Protein AF-A0A9P6JXC9-F1 (afdb_monomer)

pLDDT: mean 84.68, std 16.34, range [49.91, 98.19]

Radius of gyration: 16.95 Å; Cα contacts (8 Å, |Δi|>4): 64; chains: 1; bounding box: 42×20×47 Å

Secondary structure (DSSP, 8-state):
-HHHHHHHHHHHTT--SSSHHHHHHHHHHHHHHHHHHHHHHHHHHHHHIIIIITTT--SHHHHHHHHHHHHHHHHHHHHH--HHHHHHHHHHHHHHH-

Sequence (98 aa):
MVDVMKRIAMQGQKEASKDADAHVAIAKSCRAAIEKELTGICEDVLAVLTDHLLKHADGGESKVFYYKMKGDYFRYLAEFSEDDKRKEAANDSLEAYK

InterPro domains:
  IPR000308 14-3-3 protein [PR00305] (30-54)
  IPR000308 14-3-3 protein [PR00305] (61-83)
  IPR000308 14-3-3 protein [PR00305] (96-98)
  IPR000308 14-3-3 protein [PTHR18860] (7-98)
  IPR023410 14-3-3 domain [PF00244] (7-98)
  IPR023410 14-3-3 domain [SM00101] (1-98)
  IPR036815 14-3-3 domain superfamily [G3DSA:1.20.190.20] (2-98)
  IPR036815 14-3-3 domain superfamily [SSF48445] (2-98)

Mean predicted aligned error: 7.39 Å

Organism: NCBI:txid979761

Foldseek 3Di:
DVVVVVVLVVVLVPPPDDVHPVVNVVSVVVLVVVLVVLVVVLVVLLCCLVVPQCVPDPDPVSNQVSLQVNLVSLCVQLVSDDDPSNVVSNVSSVVSND

Structure (mmCIF, N/CA/C/O backbone):
data_AF-A0A9P6JXC9-F1
#
_entry.id   AF-A0A9P6JXC9-F1
#
loop_
_atom_site.group_PDB
_atom_site.id
_atom_site.type_symbol
_atom_site.label_atom_id
_atom_site.label_alt_id
_atom_site.label_comp_id
_atom_site.label_asym_id
_atom_site.label_entity_id
_atom_site.label_seq_id
_atom_site.pdbx_PDB_ins_code
_atom_site.Cartn_x
_atom_site.Cartn_y
_atom_site.Cartn_z
_atom_site.occupancy
_atom_site.B_iso_or_equiv
_atom_site.auth_seq_id
_atom_site.auth_comp_id
_atom_site.auth_asym_id
_atom_site.auth_atom_id
_atom_site.pdbx_PDB_model_num
ATOM 1 N N . MET A 1 1 ? 12.981 -6.058 4.069 1.00 54.38 1 MET A N 1
ATOM 2 C CA . MET A 1 1 ? 12.432 -5.638 2.759 1.00 54.38 1 MET A CA 1
ATOM 3 C C . MET A 1 1 ? 13.160 -4.422 2.194 1.00 54.38 1 MET A C 1
ATOM 5 O O . MET A 1 1 ? 13.669 -4.530 1.088 1.00 54.38 1 MET A O 1
ATOM 9 N N . VAL A 1 2 ? 13.334 -3.344 2.966 1.00 50.16 2 VAL A N 1
ATOM 10 C CA . VAL A 1 2 ? 14.071 -2.123 2.555 1.00 50.16 2 VAL A CA 1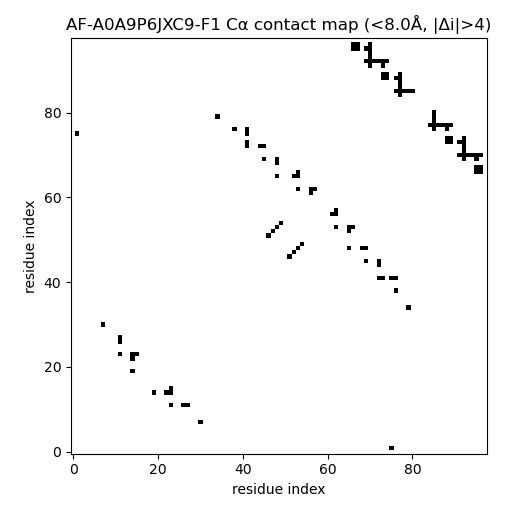
ATOM 11 C C . VAL A 1 2 ? 15.489 -2.405 2.008 1.00 50.16 2 VAL A C 1
ATOM 13 O O . VAL A 1 2 ? 15.899 -1.842 0.994 1.00 50.16 2 VAL A O 1
ATOM 16 N N . ASP A 1 3 ? 16.228 -3.341 2.615 1.00 54.84 3 ASP A N 1
ATOM 17 C CA . ASP A 1 3 ? 17.580 -3.713 2.156 1.00 54.84 3 ASP A CA 1
ATOM 18 C C . ASP A 1 3 ? 17.602 -4.535 0.861 1.00 54.84 3 ASP A C 1
ATOM 20 O O . ASP A 1 3 ? 18.589 -4.510 0.127 1.00 54.84 3 ASP A O 1
ATOM 24 N N . VAL A 1 4 ? 16.521 -5.259 0.561 1.00 57.94 4 VAL A N 1
ATOM 25 C CA . VAL A 1 4 ? 16.400 -6.046 -0.675 1.00 57.94 4 VAL A CA 1
ATOM 26 C C . VAL A 1 4 ? 16.156 -5.104 -1.855 1.00 57.94 4 VAL A C 1
ATOM 28 O O . VAL A 1 4 ? 16.834 -5.215 -2.873 1.00 57.94 4 VAL A O 1
ATOM 31 N N . MET A 1 5 ? 15.290 -4.100 -1.682 1.00 56.41 5 MET A N 1
ATOM 32 C CA . MET A 1 5 ? 15.004 -3.094 -2.713 1.00 56.41 5 MET A CA 1
ATOM 33 C C . MET A 1 5 ? 16.219 -2.218 -3.040 1.00 56.41 5 MET A C 1
ATOM 35 O O . MET A 1 5 ? 16.533 -2.020 -4.214 1.00 56.41 5 MET A O 1
ATOM 39 N N . LYS A 1 6 ? 16.971 -1.755 -2.028 1.00 59.66 6 LYS A N 1
ATOM 40 C CA . LYS A 1 6 ? 18.213 -0.988 -2.256 1.00 59.66 6 LYS A CA 1
ATOM 41 C C . LYS A 1 6 ? 19.258 -1.780 -3.043 1.00 59.66 6 LYS A C 1
ATOM 43 O O . LYS A 1 6 ? 19.949 -1.211 -3.883 1.00 59.66 6 LYS A O 1
ATOM 48 N N . ARG A 1 7 ? 19.365 -3.092 -2.805 1.00 58.94 7 ARG A N 1
ATOM 49 C CA . ARG A 1 7 ? 20.300 -3.962 -3.536 1.00 58.94 7 ARG A CA 1
ATOM 50 C C . ARG A 1 7 ? 19.900 -4.140 -5.001 1.00 58.94 7 ARG A C 1
ATOM 52 O O . ARG A 1 7 ? 20.771 -4.044 -5.861 1.00 58.94 7 ARG A O 1
ATOM 59 N N . ILE A 1 8 ? 18.607 -4.312 -5.285 1.00 58.00 8 ILE A N 1
ATOM 60 C CA . ILE A 1 8 ? 18.087 -4.425 -6.659 1.00 58.00 8 ILE A CA 1
ATOM 61 C C . ILE A 1 8 ? 18.328 -3.122 -7.441 1.00 58.00 8 ILE A C 1
ATOM 63 O O . ILE A 1 8 ? 18.828 -3.160 -8.566 1.00 58.00 8 ILE A O 1
ATOM 67 N N . ALA A 1 9 ? 18.067 -1.961 -6.829 1.00 56.56 9 ALA A N 1
ATOM 68 C CA . ALA A 1 9 ? 18.303 -0.657 -7.454 1.00 56.56 9 ALA A CA 1
ATOM 69 C C . ALA A 1 9 ? 19.790 -0.408 -7.792 1.00 56.56 9 ALA A C 1
ATOM 71 O O . ALA A 1 9 ? 20.102 0.159 -8.839 1.00 56.56 9 ALA A O 1
ATOM 72 N N . MET A 1 10 ? 20.716 -0.862 -6.936 1.00 53.72 10 MET A N 1
ATOM 73 C CA . MET A 1 10 ? 22.162 -0.701 -7.148 1.00 53.72 10 MET A CA 1
ATOM 74 C C . MET A 1 10 ? 22.732 -1.615 -8.244 1.00 53.72 10 MET A C 1
ATOM 76 O O . MET A 1 10 ? 23.711 -1.239 -8.890 1.00 53.72 10 MET A O 1
ATOM 80 N N . GLN A 1 11 ? 22.157 -2.801 -8.467 1.00 56.12 11 GLN A N 1
ATOM 81 C CA . GLN A 1 11 ? 22.635 -3.733 -9.500 1.00 56.12 11 GLN A CA 1
ATOM 82 C C . GLN A 1 11 ? 22.290 -3.253 -10.917 1.00 56.12 11 GLN A C 1
ATOM 84 O O . GLN A 1 11 ? 23.135 -3.333 -11.806 1.00 56.12 11 GLN A O 1
ATOM 89 N N . GLY A 1 12 ? 21.118 -2.636 -11.112 1.00 53.84 12 GLY A N 1
ATOM 90 C CA . GLY A 1 12 ? 20.692 -2.119 -12.421 1.00 53.84 12 GLY A CA 1
ATOM 91 C C . GLY A 1 12 ? 21.553 -0.978 -12.990 1.00 53.84 12 GLY A C 1
ATOM 92 O O . GLY A 1 12 ? 21.557 -0.768 -14.199 1.00 53.84 12 GLY A O 1
ATOM 93 N N . GLN A 1 13 ? 22.305 -0.250 -12.153 1.00 49.91 13 GLN A N 1
ATOM 94 C CA . GLN A 1 13 ? 23.196 0.835 -12.598 1.00 49.91 13 GLN A CA 1
ATOM 95 C C . GLN A 1 13 ? 24.611 0.366 -12.981 1.00 49.91 13 GLN A C 1
ATOM 97 O O . GLN A 1 13 ? 25.339 1.118 -13.626 1.00 49.91 13 GLN A O 1
ATOM 102 N N . LYS A 1 14 ? 25.033 -0.841 -12.577 1.00 51.41 14 LYS A N 1
ATOM 103 C CA . LYS A 1 14 ? 26.451 -1.245 -12.615 1.00 51.41 14 LYS A CA 1
ATOM 104 C C . LYS A 1 14 ? 26.867 -2.033 -13.868 1.00 51.41 14 LYS A C 1
ATOM 106 O O . LYS A 1 14 ? 28.061 -2.176 -14.102 1.00 51.41 14 LYS A O 1
ATOM 111 N N . GLU A 1 15 ? 25.921 -2.501 -14.684 1.00 52.38 15 GLU A N 1
ATOM 112 C CA . GLU A 1 15 ? 26.175 -3.434 -15.804 1.00 52.38 15 GLU A CA 1
ATOM 113 C C . GLU A 1 15 ? 26.108 -2.794 -17.206 1.00 52.38 15 GLU A C 1
ATOM 115 O O . GLU A 1 15 ? 26.014 -3.480 -18.223 1.00 52.38 15 GLU A O 1
ATOM 120 N N . ALA A 1 16 ? 26.203 -1.466 -17.303 1.00 50.50 16 ALA A N 1
ATOM 121 C CA . ALA A 1 16 ? 26.227 -0.765 -18.585 1.00 50.50 16 ALA A CA 1
ATOM 122 C C . ALA A 1 16 ? 27.607 -0.864 -19.279 1.00 50.50 16 ALA A C 1
ATOM 124 O O . ALA A 1 16 ? 28.352 0.114 -19.337 1.00 50.50 16 ALA A O 1
ATOM 125 N N . SER A 1 17 ? 27.970 -2.027 -19.840 1.00 52.47 17 SER A N 1
ATOM 126 C CA . SER A 1 17 ? 29.051 -2.097 -20.838 1.00 52.47 17 SER A CA 1
ATOM 127 C C . SER A 1 17 ? 28.867 -3.196 -21.898 1.00 52.47 17 SER A C 1
ATOM 129 O O . SER A 1 17 ? 28.946 -4.384 -21.608 1.00 52.47 17 SER A O 1
ATOM 131 N N . LYS A 1 18 ? 28.717 -2.737 -23.149 1.00 53.38 18 LYS A N 1
ATOM 132 C CA . LYS A 1 18 ? 28.939 -3.376 -24.469 1.00 53.38 18 LYS A CA 1
ATOM 133 C C . LYS A 1 18 ? 28.050 -4.538 -24.959 1.00 53.38 18 LYS A C 1
ATOM 135 O O . LYS A 1 18 ? 27.988 -4.689 -26.171 1.00 53.38 18 LYS A O 1
ATOM 140 N N . ASP A 1 19 ? 27.281 -5.217 -24.109 1.00 56.22 19 ASP A N 1
ATOM 141 C CA . ASP A 1 19 ? 26.085 -6.018 -24.500 1.00 56.22 19 ASP A CA 1
ATOM 142 C C . ASP A 1 19 ? 24.813 -5.463 -23.811 1.00 56.22 19 ASP A C 1
ATOM 144 O O . ASP A 1 19 ? 23.892 -6.152 -23.370 1.00 56.22 19 ASP A O 1
ATOM 148 N N . ALA A 1 20 ? 24.839 -4.144 -23.607 1.00 59.41 20 ALA A N 1
ATOM 149 C CA . ALA A 1 20 ? 24.079 -3.459 -22.572 1.00 59.41 20 ALA A CA 1
ATOM 150 C C . ALA A 1 20 ? 22.563 -3.496 -22.795 1.00 59.41 20 ALA A C 1
ATOM 152 O O . ALA A 1 20 ? 21.829 -3.559 -21.820 1.00 59.41 20 ALA A O 1
ATOM 153 N N . ASP A 1 21 ? 22.074 -3.499 -24.035 1.00 67.12 21 ASP A N 1
ATOM 154 C CA . ASP A 1 21 ? 20.635 -3.355 -24.291 1.00 67.12 21 ASP A CA 1
ATOM 155 C C . ASP A 1 21 ? 19.835 -4.617 -23.932 1.00 67.12 21 ASP A C 1
ATOM 157 O O . ASP A 1 21 ? 18.771 -4.514 -23.314 1.00 67.12 21 ASP A O 1
ATOM 161 N N . ALA A 1 22 ? 20.357 -5.810 -24.241 1.00 72.81 22 ALA A N 1
ATOM 162 C CA . ALA A 1 22 ? 19.717 -7.077 -23.880 1.00 72.81 22 ALA A CA 1
ATOM 163 C C . ALA A 1 22 ? 19.756 -7.309 -22.361 1.00 72.81 22 ALA A C 1
ATOM 165 O O . ALA A 1 22 ? 18.740 -7.651 -21.751 1.00 72.81 22 ALA A O 1
ATOM 166 N N . HIS A 1 23 ? 20.902 -7.043 -21.728 1.00 70.38 23 HIS A N 1
ATOM 167 C CA . HIS A 1 23 ? 21.045 -7.133 -20.275 1.00 70.38 23 HIS A CA 1
ATOM 168 C C . HIS A 1 23 ? 20.174 -6.107 -19.536 1.00 70.38 23 HIS A C 1
ATOM 170 O O . HIS A 1 23 ? 19.510 -6.455 -18.560 1.00 70.38 23 HIS A O 1
ATOM 176 N N . VAL A 1 24 ? 20.079 -4.871 -20.037 1.00 78.25 24 VAL A N 1
ATOM 177 C CA . VAL A 1 24 ? 19.184 -3.838 -19.490 1.00 78.25 24 VAL A CA 1
ATOM 178 C C . VAL A 1 24 ? 17.718 -4.245 -19.638 1.00 78.25 24 VAL A C 1
ATOM 180 O O . VAL A 1 24 ? 16.936 -4.024 -18.712 1.00 78.25 24 VAL A O 1
ATOM 183 N N . ALA A 1 25 ? 17.322 -4.857 -20.757 1.00 81.19 25 ALA A N 1
ATOM 184 C CA . ALA A 1 25 ? 15.956 -5.348 -20.943 1.00 81.19 25 ALA A CA 1
ATOM 185 C C . ALA A 1 25 ? 15.603 -6.461 -19.940 1.00 81.19 25 ALA A C 1
ATOM 187 O O . ALA A 1 25 ? 14.545 -6.407 -19.307 1.00 81.19 25 ALA A O 1
ATOM 188 N N . ILE A 1 26 ? 16.508 -7.423 -19.733 1.00 82.19 26 ILE A N 1
ATOM 189 C CA . ILE A 1 26 ? 16.335 -8.499 -18.745 1.00 82.19 26 ILE A CA 1
ATOM 190 C C . ILE A 1 26 ? 16.257 -7.922 -17.326 1.00 82.19 26 ILE A C 1
ATOM 192 O O . ILE A 1 26 ? 15.346 -8.269 -16.572 1.00 82.19 26 ILE A O 1
ATOM 196 N N . ALA A 1 27 ? 17.152 -6.998 -16.971 1.00 79.06 27 ALA A N 1
ATOM 197 C CA . ALA A 1 27 ? 17.157 -6.354 -15.661 1.00 79.06 27 ALA A CA 1
ATOM 198 C C . ALA A 1 27 ? 15.854 -5.582 -15.392 1.00 79.06 27 ALA A C 1
ATOM 200 O O . ALA A 1 27 ? 15.279 -5.695 -14.309 1.00 79.06 27 ALA A O 1
ATOM 201 N N . LYS A 1 28 ? 15.339 -4.851 -16.391 1.00 84.00 28 LYS A N 1
ATOM 202 C CA . LYS A 1 28 ? 14.043 -4.159 -16.301 1.00 84.00 28 LYS A CA 1
ATOM 203 C C . LYS A 1 28 ? 12.884 -5.132 -16.102 1.00 84.00 28 LYS A C 1
ATOM 205 O O . LYS A 1 28 ? 12.043 -4.894 -15.240 1.00 84.00 28 LYS A O 1
ATOM 210 N N . SER A 1 29 ? 12.848 -6.233 -16.854 1.00 85.25 29 SER A N 1
ATOM 211 C CA . SER A 1 29 ? 11.797 -7.247 -16.710 1.00 85.25 29 SER A CA 1
ATOM 212 C C . SER A 1 29 ? 11.836 -7.925 -15.339 1.00 85.25 29 SER A C 1
ATOM 214 O O . SER A 1 29 ? 10.788 -8.155 -14.740 1.00 85.25 29 SER A O 1
ATOM 216 N N . CYS A 1 30 ? 13.033 -8.231 -14.832 1.00 83.31 30 CYS A N 1
ATOM 217 C CA . CYS A 1 30 ? 13.222 -8.802 -13.501 1.00 83.31 30 CYS A CA 1
ATOM 218 C C . CYS A 1 30 ? 12.728 -7.836 -12.415 1.00 83.31 30 CYS A C 1
ATOM 220 O O . CYS A 1 30 ? 11.947 -8.223 -11.546 1.00 83.31 30 CYS A O 1
ATOM 222 N N . ARG A 1 31 ? 13.103 -6.554 -12.520 1.00 83.56 31 ARG A N 1
ATOM 223 C CA . ARG A 1 31 ? 12.627 -5.498 -11.621 1.00 83.56 31 ARG A CA 1
ATOM 224 C C . ARG A 1 31 ? 11.099 -5.403 -11.620 1.00 83.56 31 ARG A C 1
ATOM 226 O O . ARG A 1 31 ? 10.510 -5.425 -10.548 1.00 83.56 31 ARG A O 1
ATOM 233 N N . ALA A 1 32 ? 10.469 -5.370 -12.794 1.00 86.00 32 ALA A N 1
ATOM 234 C CA . ALA A 1 32 ? 9.014 -5.282 -12.908 1.00 86.00 32 ALA A CA 1
ATOM 235 C C . ALA A 1 32 ? 8.293 -6.503 -12.306 1.00 86.00 32 ALA A C 1
ATOM 237 O O . ALA A 1 32 ? 7.245 -6.355 -11.679 1.00 86.00 32 ALA A O 1
ATOM 238 N N . ALA A 1 33 ? 8.848 -7.710 -12.466 1.00 87.12 33 ALA A N 1
ATOM 239 C CA . ALA A 1 33 ? 8.298 -8.917 -11.849 1.00 87.12 33 ALA A CA 1
ATOM 240 C C . ALA A 1 33 ? 8.366 -8.849 -10.315 1.00 87.12 33 ALA A C 1
ATOM 242 O O . ALA A 1 33 ? 7.368 -9.108 -9.646 1.00 87.12 33 ALA A O 1
ATOM 243 N N . ILE A 1 34 ? 9.507 -8.420 -9.770 1.00 86.94 34 ILE A N 1
ATOM 244 C CA . ILE A 1 34 ? 9.690 -8.255 -8.323 1.00 86.94 34 ILE A CA 1
ATOM 245 C C . ILE A 1 34 ? 8.761 -7.167 -7.772 1.00 86.94 34 ILE A C 1
ATOM 247 O O . ILE A 1 34 ? 8.100 -7.383 -6.761 1.00 86.94 34 ILE A O 1
ATOM 251 N N . GLU A 1 35 ? 8.664 -6.012 -8.435 1.00 87.25 35 GLU A N 1
ATOM 252 C CA . GLU A 1 35 ? 7.751 -4.933 -8.031 1.00 87.25 35 GLU A CA 1
ATOM 253 C C . GLU A 1 35 ? 6.294 -5.408 -8.023 1.00 87.25 35 GLU A C 1
ATOM 255 O O . GLU A 1 35 ? 5.552 -5.096 -7.092 1.00 87.25 35 GLU A O 1
ATOM 260 N N . LYS A 1 36 ? 5.889 -6.224 -9.003 1.00 90.50 36 LYS A N 1
ATOM 261 C CA . LYS A 1 36 ? 4.548 -6.816 -9.047 1.00 90.50 36 LYS A CA 1
ATOM 262 C C . LYS A 1 36 ? 4.285 -7.749 -7.863 1.00 90.50 36 LYS A C 1
ATOM 264 O O . LYS A 1 36 ? 3.233 -7.643 -7.240 1.00 90.50 36 LYS A O 1
ATOM 269 N N . GLU A 1 37 ? 5.216 -8.647 -7.545 1.00 90.94 37 GLU A N 1
ATOM 270 C CA . GLU A 1 37 ? 5.076 -9.554 -6.396 1.00 90.94 37 GLU A CA 1
ATOM 271 C C . GLU A 1 37 ? 5.026 -8.786 -5.073 1.00 90.94 37 GLU A C 1
ATOM 273 O O . GLU A 1 37 ? 4.173 -9.051 -4.228 1.00 90.94 37 GLU A O 1
ATOM 278 N N . LEU A 1 38 ? 5.897 -7.788 -4.910 1.00 89.00 38 LEU A N 1
ATOM 279 C CA . LEU A 1 38 ? 5.935 -6.951 -3.712 1.00 89.00 38 LEU A CA 1
ATOM 280 C C . LEU A 1 38 ? 4.662 -6.119 -3.556 1.00 89.00 38 LEU A C 1
ATOM 282 O O . LEU A 1 38 ? 4.174 -5.980 -2.435 1.00 89.00 38 LEU A O 1
ATOM 286 N N . THR A 1 39 ? 4.107 -5.616 -4.662 1.00 92.19 39 THR A N 1
ATOM 287 C CA . THR A 1 39 ? 2.803 -4.938 -4.670 1.00 92.19 39 THR A CA 1
ATOM 288 C C . THR A 1 39 ? 1.720 -5.875 -4.146 1.00 92.19 39 THR A C 1
ATOM 290 O O . THR A 1 39 ? 1.058 -5.529 -3.174 1.00 92.19 39 THR A O 1
ATOM 293 N N . GLY A 1 40 ? 1.610 -7.083 -4.711 1.00 94.44 40 GLY A N 1
ATOM 294 C CA . GLY A 1 40 ? 0.593 -8.057 -4.304 1.00 94.44 40 GLY A CA 1
ATOM 295 C C . GLY A 1 40 ? 0.701 -8.448 -2.829 1.00 94.44 40 GLY A C 1
ATOM 296 O O . GLY A 1 40 ? -0.293 -8.434 -2.116 1.00 94.44 40 GLY A O 1
ATOM 297 N N . ILE A 1 41 ? 1.917 -8.688 -2.325 1.00 95.06 41 ILE A N 1
ATOM 298 C CA . ILE A 1 41 ? 2.131 -8.986 -0.899 1.00 95.06 41 ILE A CA 1
ATOM 299 C C . ILE A 1 41 ? 1.678 -7.817 -0.014 1.00 95.06 41 ILE A C 1
ATOM 301 O O . ILE A 1 41 ? 1.068 -8.034 1.034 1.00 95.06 41 ILE A O 1
ATOM 305 N N . CYS A 1 42 ? 1.985 -6.575 -0.401 1.00 95.69 42 CYS A N 1
ATOM 306 C CA . CYS A 1 42 ? 1.555 -5.409 0.367 1.00 95.69 42 CYS A CA 1
ATOM 307 C C . CYS A 1 42 ? 0.030 -5.259 0.348 1.00 95.69 42 CYS A C 1
ATOM 309 O O . CYS A 1 42 ? -0.556 -5.017 1.400 1.00 95.69 42 CYS A O 1
ATOM 311 N N . GLU A 1 43 ? -0.604 -5.432 -0.812 1.00 96.44 43 GLU A N 1
ATOM 312 C CA . GLU A 1 43 ? -2.061 -5.371 -0.974 1.00 96.44 43 GLU A CA 1
ATOM 313 C C . GLU A 1 43 ? -2.772 -6.456 -0.152 1.00 96.44 43 GLU A C 1
ATOM 315 O O . GLU A 1 43 ? -3.712 -6.141 0.578 1.00 96.44 43 GLU A O 1
ATOM 320 N N . ASP A 1 44 ? -2.278 -7.697 -0.172 1.00 97.75 44 ASP A N 1
ATOM 321 C CA . ASP A 1 44 ? -2.830 -8.806 0.612 1.00 97.75 44 ASP A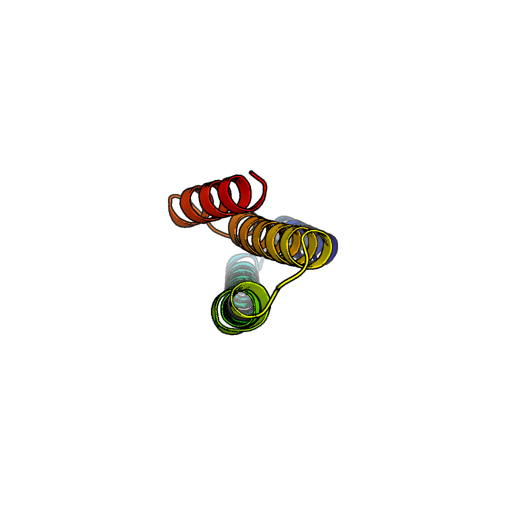 CA 1
ATOM 322 C C . ASP A 1 44 ? -2.762 -8.521 2.120 1.00 97.75 44 ASP A C 1
ATOM 324 O O . ASP A 1 44 ? -3.737 -8.713 2.853 1.00 97.75 44 ASP A O 1
ATOM 328 N N . VAL A 1 45 ? -1.620 -8.022 2.610 1.00 97.25 45 VAL A N 1
ATOM 329 C CA . VAL A 1 45 ? -1.481 -7.681 4.033 1.00 97.25 45 VAL A CA 1
ATOM 330 C C . VAL A 1 45 ? -2.361 -6.490 4.407 1.00 97.25 45 VAL A C 1
ATOM 332 O O . VAL A 1 45 ? -2.981 -6.502 5.474 1.00 97.25 45 VAL A O 1
ATOM 335 N N . LEU A 1 46 ? -2.447 -5.475 3.545 1.00 98.19 46 LEU A N 1
ATOM 336 C CA . LEU A 1 46 ? -3.333 -4.333 3.754 1.00 98.19 46 LEU A CA 1
ATOM 337 C C . LEU A 1 46 ? -4.794 -4.778 3.837 1.00 98.19 46 LEU A C 1
ATOM 339 O O . LEU A 1 46 ? -5.476 -4.356 4.768 1.00 98.19 46 LEU A O 1
ATOM 343 N N . ALA A 1 47 ? -5.238 -5.681 2.960 1.00 98.12 47 ALA A N 1
ATOM 344 C CA . ALA A 1 47 ? -6.581 -6.251 3.002 1.00 98.12 47 ALA A CA 1
ATOM 345 C C . ALA A 1 47 ? -6.837 -6.989 4.324 1.00 98.12 47 ALA A C 1
ATOM 347 O O . ALA A 1 47 ? -7.843 -6.743 4.986 1.00 98.12 47 ALA A O 1
ATOM 348 N N . VAL A 1 48 ? -5.900 -7.822 4.793 1.00 98.12 48 VAL A N 1
ATOM 349 C CA . VAL A 1 48 ? -6.036 -8.494 6.099 1.00 98.12 48 VAL A CA 1
ATOM 350 C C . VAL A 1 48 ? -6.136 -7.484 7.248 1.00 98.12 48 VAL A C 1
ATOM 352 O O . VAL A 1 48 ? -6.974 -7.636 8.146 1.00 98.12 48 VAL A O 1
ATOM 355 N N . LEU A 1 49 ? -5.311 -6.434 7.223 1.00 97.81 49 LEU A N 1
ATOM 356 C CA . LEU A 1 49 ? -5.333 -5.376 8.230 1.00 97.81 49 LEU A CA 1
ATOM 357 C C . LEU A 1 49 ? -6.675 -4.640 8.241 1.00 97.81 49 LEU A C 1
ATOM 359 O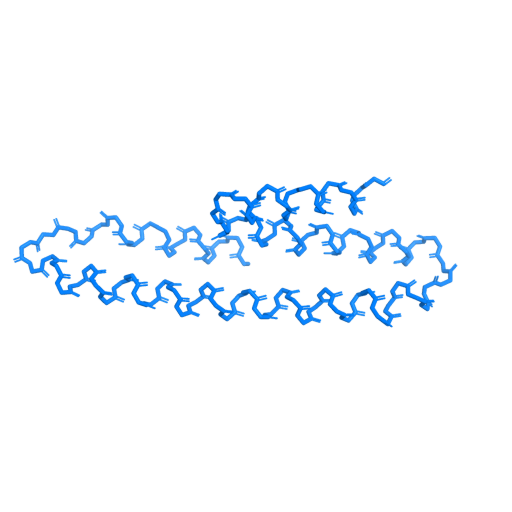 O . LEU A 1 49 ? -7.261 -4.477 9.310 1.00 97.81 49 LEU A O 1
ATOM 363 N N . THR A 1 50 ? -7.174 -4.203 7.084 1.00 96.31 50 THR A N 1
ATOM 364 C CA . THR A 1 50 ? -8.388 -3.382 6.992 1.00 96.31 50 THR A CA 1
ATOM 365 C C . THR A 1 50 ? -9.663 -4.191 7.127 1.00 96.31 50 THR A C 1
ATOM 367 O O . THR A 1 50 ? -10.601 -3.731 7.778 1.00 96.31 50 THR A O 1
ATOM 370 N N . ASP A 1 51 ? -9.716 -5.389 6.547 1.00 97.25 51 ASP A N 1
ATOM 371 C CA . ASP A 1 51 ? -10.943 -6.175 6.485 1.00 97.25 51 ASP A CA 1
ATOM 372 C C . ASP A 1 51 ? -11.168 -7.091 7.671 1.00 97.25 51 ASP A C 1
ATOM 374 O O . ASP A 1 51 ? -12.318 -7.445 7.942 1.00 97.25 51 ASP A O 1
ATOM 378 N N . HIS A 1 52 ? -10.110 -7.406 8.415 1.00 95.94 52 HIS A N 1
ATOM 379 C CA . HIS A 1 52 ? -10.201 -8.280 9.574 1.00 95.94 52 HIS A CA 1
ATOM 380 C C . HIS A 1 52 ? -9.640 -7.614 10.826 1.00 95.94 52 HIS A C 1
ATOM 382 O O . HIS A 1 52 ? -10.401 -7.336 11.752 1.00 95.94 52 HIS A O 1
ATOM 388 N N . LEU A 1 53 ? -8.340 -7.327 10.875 1.00 96.38 53 LEU A N 1
ATOM 389 C CA . LEU A 1 53 ? -7.672 -7.003 12.140 1.00 96.38 53 LEU A CA 1
ATOM 390 C C . LEU A 1 53 ? -8.155 -5.682 12.752 1.00 96.38 53 LEU A C 1
ATOM 392 O O . LEU A 1 53 ? -8.488 -5.646 13.933 1.00 96.38 53 LEU A O 1
ATOM 396 N N . LEU A 1 54 ? -8.270 -4.616 11.956 1.00 95.88 54 LEU A N 1
ATOM 397 C CA . LEU A 1 54 ? -8.741 -3.311 12.428 1.00 95.88 54 LEU A CA 1
ATOM 398 C C . LEU A 1 54 ? -10.230 -3.311 12.791 1.00 95.88 54 LEU A C 1
ATOM 400 O O . LEU A 1 54 ? -10.614 -2.630 13.740 1.00 95.88 54 LEU A O 1
ATOM 404 N N . LYS A 1 55 ? -11.064 -4.087 12.082 1.00 95.25 55 LYS A N 1
ATOM 405 C CA . LYS A 1 55 ? -12.507 -4.197 12.375 1.00 95.25 55 LYS A CA 1
ATOM 406 C C . LYS A 1 55 ? -12.788 -4.899 13.708 1.00 95.25 55 LYS A C 1
ATOM 408 O O . LYS A 1 55 ? -13.796 -4.596 14.333 1.00 95.25 55 LYS A O 1
ATOM 413 N N . HIS A 1 56 ? -11.906 -5.806 14.132 1.00 94.81 56 HIS A N 1
ATOM 414 C CA . HIS A 1 56 ? -12.072 -6.620 15.346 1.00 94.81 56 HIS A CA 1
ATOM 415 C C . HIS A 1 56 ? -11.105 -6.231 16.475 1.00 94.81 56 HIS A C 1
ATOM 417 O O . HIS A 1 56 ? -11.020 -6.916 17.492 1.00 94.81 56 HIS A O 1
ATOM 423 N N . ALA A 1 57 ? -10.327 -5.160 16.308 1.00 94.00 57 ALA A N 1
ATOM 424 C CA . ALA A 1 57 ? -9.452 -4.672 17.361 1.00 94.00 57 ALA A CA 1
ATOM 425 C C . ALA A 1 57 ? -10.277 -3.896 18.394 1.00 94.00 57 ALA A C 1
ATOM 427 O O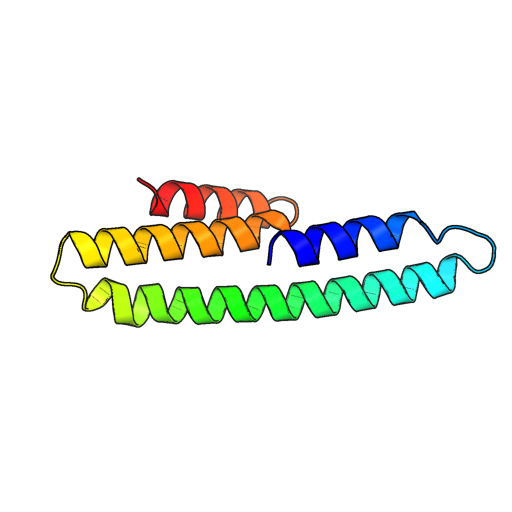 . ALA A 1 57 ? -10.739 -2.795 18.108 1.00 94.00 57 ALA A O 1
ATOM 428 N N . ASP A 1 58 ? -10.417 -4.433 19.604 1.00 88.25 58 ASP A N 1
ATOM 429 C CA . ASP A 1 58 ? -11.139 -3.753 20.692 1.00 88.25 58 ASP A CA 1
ATOM 43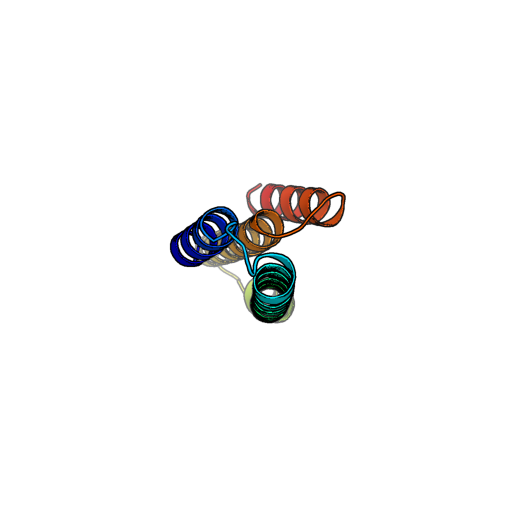0 C C . ASP A 1 58 ? -10.217 -2.895 21.577 1.00 88.25 58 ASP A C 1
ATOM 432 O O . ASP A 1 58 ? -10.633 -1.877 22.130 1.00 88.25 58 ASP A O 1
ATOM 436 N N . GLY A 1 59 ? -8.938 -3.272 21.682 1.00 90.56 59 GLY A N 1
ATOM 437 C CA . GLY A 1 59 ? -7.943 -2.604 22.523 1.00 90.56 59 GLY A CA 1
ATOM 438 C C . GLY A 1 59 ? -7.258 -1.412 21.848 1.00 90.56 59 GLY A C 1
ATOM 439 O O . GLY A 1 59 ? -6.9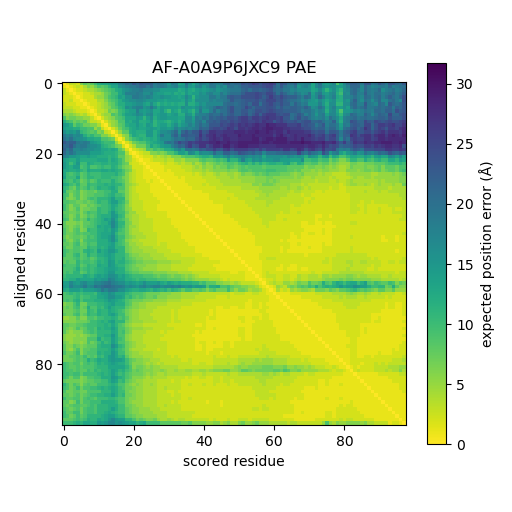52 -1.439 20.657 1.00 90.56 59 GLY A O 1
ATOM 440 N N . GLY A 1 60 ? -6.949 -0.370 22.628 1.00 91.00 60 GLY A N 1
ATOM 441 C CA . GLY A 1 60 ? -6.187 0.786 22.135 1.00 91.00 60 GLY A CA 1
ATOM 442 C C . GLY A 1 60 ? -4.797 0.401 21.616 1.00 91.00 60 GLY A C 1
ATOM 443 O O . GLY A 1 60 ? -4.394 0.846 20.547 1.00 91.00 60 GLY A O 1
ATOM 444 N N . GLU A 1 61 ? -4.099 -0.493 22.321 1.00 93.50 61 GLU A N 1
ATOM 445 C CA . GLU A 1 61 ? -2.764 -0.964 21.932 1.00 93.50 61 GLU A CA 1
ATOM 446 C C . GLU A 1 61 ? -2.782 -1.775 20.627 1.00 93.50 61 GLU A C 1
ATOM 448 O O . GLU A 1 61 ? -1.963 -1.533 19.740 1.00 93.50 61 GLU A O 1
ATOM 453 N N . SER A 1 62 ? -3.752 -2.682 20.456 1.00 94.50 62 SER A N 1
ATOM 454 C CA . SER A 1 62 ? -3.872 -3.472 19.225 1.00 94.50 62 SER A CA 1
ATOM 455 C C . SER A 1 62 ? -4.258 -2.609 18.024 1.00 94.50 62 SER A C 1
ATOM 457 O O . SER A 1 62 ? -3.693 -2.792 16.947 1.00 94.50 62 SER A O 1
ATOM 459 N N . LYS A 1 63 ? -5.134 -1.608 18.200 1.00 95.75 63 LYS A N 1
ATOM 460 C CA . LYS A 1 63 ? -5.433 -0.624 17.145 1.00 95.75 63 LYS A CA 1
ATOM 461 C C . LYS A 1 63 ? -4.186 0.141 16.720 1.00 95.75 63 LYS A C 1
ATOM 463 O O . LYS A 1 63 ? -3.898 0.190 15.529 1.00 95.75 63 LYS A O 1
ATOM 468 N N . VAL A 1 64 ? -3.431 0.693 17.672 1.00 96.38 64 VAL A N 1
ATOM 469 C CA . VAL A 1 64 ? -2.188 1.428 17.377 1.00 96.38 64 VAL A CA 1
ATOM 470 C C . VAL A 1 64 ? -1.193 0.534 16.639 1.00 96.38 64 VAL A C 1
ATOM 472 O O . VAL A 1 64 ? -0.605 0.955 15.643 1.00 96.38 64 VAL A O 1
ATOM 475 N N . PHE A 1 65 ? -1.043 -0.720 17.071 1.00 96.44 65 PHE A N 1
ATOM 476 C CA . PHE A 1 65 ? -0.172 -1.683 16.404 1.00 96.44 65 PHE A CA 1
ATOM 477 C C . PHE A 1 65 ? -0.596 -1.945 14.949 1.00 96.44 65 PHE A C 1
ATOM 479 O O . PHE A 1 65 ? 0.238 -1.873 14.045 1.00 96.44 65 PHE A O 1
ATOM 486 N N . TYR A 1 66 ? -1.884 -2.185 14.689 1.00 98.00 66 TYR A N 1
ATOM 487 C CA . TYR A 1 66 ? -2.376 -2.444 13.333 1.00 98.00 66 TYR A CA 1
ATOM 488 C C . TYR A 1 66 ? -2.350 -1.205 12.432 1.00 98.00 66 TYR A C 1
ATOM 490 O O . TYR A 1 66 ? -2.024 -1.329 11.252 1.00 98.00 66 TYR A O 1
ATOM 498 N N . TYR A 1 67 ? -2.616 -0.011 12.964 1.00 98.06 67 TYR A N 1
ATOM 499 C CA . TYR A 1 67 ? -2.462 1.241 12.216 1.00 98.06 67 TYR A CA 1
ATOM 500 C C . TYR A 1 67 ? -1.000 1.512 11.858 1.00 98.06 67 TYR A C 1
ATOM 502 O O . TYR A 1 67 ? -0.698 1.810 10.702 1.00 98.06 67 TYR A O 1
ATOM 510 N N . LYS A 1 68 ? -0.070 1.269 12.790 1.00 97.50 68 LYS A N 1
ATOM 511 C CA . LYS A 1 68 ? 1.367 1.311 12.500 1.00 97.50 68 LYS A CA 1
ATOM 512 C C . LYS A 1 68 ? 1.737 0.342 11.374 1.00 97.50 68 LYS A C 1
ATOM 514 O O . LYS A 1 68 ? 2.462 0.729 10.460 1.00 97.50 68 LYS A O 1
ATOM 519 N N . MET A 1 69 ? 1.245 -0.900 11.421 1.00 97.31 69 MET A N 1
ATOM 520 C CA . MET A 1 69 ? 1.486 -1.873 10.351 1.00 97.31 69 MET A CA 1
ATOM 521 C C . MET A 1 69 ? 0.919 -1.390 9.013 1.00 97.31 69 MET A C 1
ATOM 523 O O . MET A 1 69 ? 1.628 -1.432 8.013 1.00 97.31 69 MET A O 1
ATOM 527 N N . LYS A 1 70 ? -0.315 -0.875 8.989 1.00 98.12 70 LYS A N 1
ATOM 528 C CA . LYS A 1 70 ? -0.936 -0.298 7.788 1.00 98.12 70 LYS A CA 1
ATOM 529 C C . LYS A 1 70 ? -0.063 0.816 7.196 1.00 98.12 70 LYS A C 1
ATOM 531 O O . LYS A 1 70 ? 0.226 0.791 6.002 1.00 98.12 70 LYS A O 1
ATOM 536 N N . GLY A 1 71 ? 0.428 1.729 8.036 1.00 97.69 71 GLY A N 1
ATOM 537 C CA . GLY A 1 71 ? 1.350 2.790 7.630 1.00 97.69 71 GLY A CA 1
ATOM 538 C C . GLY A 1 71 ? 2.671 2.261 7.067 1.00 97.69 71 GLY A C 1
ATOM 539 O O . GLY A 1 71 ? 3.139 2.764 6.045 1.00 97.69 71 GLY A O 1
ATOM 540 N N . ASP A 1 72 ? 3.235 1.208 7.671 1.00 97.06 72 ASP A N 1
ATOM 541 C CA . ASP A 1 72 ? 4.466 0.558 7.205 1.00 97.06 72 ASP A CA 1
ATOM 542 C C . ASP A 1 72 ? 4.296 -0.065 5.804 1.00 97.06 72 ASP A C 1
ATOM 544 O O . ASP A 1 72 ? 5.181 0.096 4.965 1.00 97.06 72 ASP A O 1
ATOM 548 N N . TYR A 1 73 ? 3.168 -0.726 5.517 1.00 96.69 73 TYR A N 1
ATOM 549 C CA . TYR A 1 73 ? 2.916 -1.340 4.203 1.00 96.69 73 TYR A CA 1
ATOM 550 C C . TYR A 1 73 ? 2.628 -0.317 3.101 1.00 96.69 73 TYR A C 1
ATOM 552 O O . TYR A 1 73 ? 3.157 -0.455 1.998 1.00 96.69 73 TYR A O 1
ATOM 560 N N . PHE A 1 74 ? 1.895 0.758 3.400 1.00 97.62 74 PHE A N 1
ATOM 561 C CA . PHE A 1 74 ? 1.766 1.879 2.463 1.00 97.62 74 PHE A CA 1
ATOM 562 C C . PHE A 1 74 ? 3.101 2.591 2.218 1.00 97.62 74 PHE A C 1
ATOM 564 O O . PHE A 1 74 ? 3.413 2.953 1.084 1.00 97.62 74 PHE A O 1
ATOM 571 N N . ARG A 1 75 ? 3.944 2.725 3.250 1.00 95.81 75 ARG A N 1
ATOM 572 C CA . ARG A 1 75 ? 5.301 3.263 3.090 1.00 95.81 75 ARG A CA 1
ATOM 573 C C . ARG A 1 75 ? 6.135 2.389 2.158 1.00 95.81 75 ARG A C 1
ATOM 575 O O . ARG A 1 75 ? 6.813 2.932 1.293 1.00 95.81 75 ARG A O 1
ATOM 582 N N . TYR A 1 76 ? 6.064 1.062 2.291 1.00 92.69 76 TYR A N 1
ATOM 583 C CA . TYR A 1 76 ? 6.749 0.154 1.368 1.00 92.69 76 TYR A CA 1
ATOM 584 C C . TYR A 1 76 ? 6.236 0.314 -0.064 1.00 92.69 76 TYR A C 1
ATOM 586 O O . TYR A 1 76 ? 7.059 0.462 -0.959 1.00 92.69 76 TYR A O 1
ATOM 594 N N . LEU A 1 77 ? 4.917 0.377 -0.285 1.00 93.06 77 LEU A N 1
ATOM 595 C CA . LEU A 1 77 ? 4.345 0.644 -1.614 1.00 93.06 77 LEU A CA 1
ATOM 596 C C . LEU A 1 77 ? 4.889 1.942 -2.227 1.00 93.06 77 LEU A C 1
ATOM 598 O O . LEU A 1 77 ? 5.242 1.971 -3.406 1.00 93.06 77 LEU A O 1
ATOM 602 N N . ALA A 1 78 ? 5.019 3.004 -1.430 1.00 93.25 78 ALA A N 1
ATOM 603 C CA . ALA A 1 78 ? 5.568 4.276 -1.889 1.00 93.25 78 ALA A CA 1
ATOM 604 C C . ALA A 1 78 ? 7.061 4.199 -2.279 1.00 93.25 78 ALA A C 1
ATOM 606 O O . ALA A 1 78 ? 7.500 4.967 -3.134 1.00 93.25 78 ALA A O 1
ATOM 607 N N . GLU A 1 79 ? 7.850 3.292 -1.690 1.00 88.94 79 GLU A N 1
ATOM 608 C CA . GLU A 1 79 ? 9.295 3.169 -1.959 1.00 88.94 79 GLU A CA 1
ATOM 609 C C . GLU A 1 79 ? 9.606 2.713 -3.395 1.00 88.94 79 GLU A C 1
AT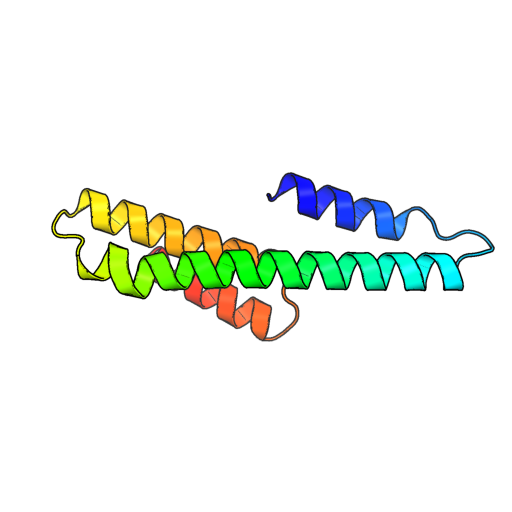OM 611 O O . GLU A 1 79 ? 10.637 3.106 -3.943 1.00 88.94 79 GLU A O 1
ATOM 616 N N . PHE A 1 80 ? 8.729 1.912 -4.008 1.00 84.94 80 PHE A N 1
ATOM 617 C CA . PHE A 1 80 ? 8.917 1.374 -5.364 1.00 84.94 80 PHE A CA 1
ATOM 618 C C . PHE A 1 80 ? 7.844 1.811 -6.368 1.00 84.94 80 PHE A C 1
ATOM 620 O O . PHE A 1 80 ? 7.944 1.489 -7.549 1.00 84.94 80 PHE A O 1
ATOM 627 N N . SER A 1 81 ? 6.832 2.557 -5.926 1.00 88.94 81 SER A N 1
ATOM 628 C CA . SER A 1 81 ? 5.871 3.188 -6.829 1.00 88.94 81 SER A CA 1
ATOM 629 C C . SER A 1 81 ? 6.453 4.442 -7.480 1.00 88.94 81 SER A C 1
ATOM 631 O O . SER A 1 81 ? 7.326 5.119 -6.931 1.00 88.94 81 SER A O 1
ATOM 633 N N . GLU A 1 82 ? 5.912 4.802 -8.639 1.00 89.00 82 GLU A N 1
ATOM 634 C CA . GLU A 1 82 ? 6.279 6.014 -9.369 1.00 89.00 82 GLU A CA 1
ATOM 635 C C . GLU A 1 82 ? 5.099 6.998 -9.426 1.00 89.00 82 GLU A C 1
ATOM 637 O O . GLU A 1 82 ? 3.943 6.636 -9.183 1.00 89.00 82 GLU A O 1
ATOM 642 N N . ASP A 1 83 ? 5.421 8.267 -9.682 1.00 93.81 83 ASP A N 1
ATOM 643 C CA . ASP A 1 83 ? 4.472 9.362 -9.902 1.00 93.81 83 ASP A CA 1
ATOM 644 C C . ASP A 1 83 ? 3.324 9.439 -8.884 1.00 93.81 83 ASP A C 1
ATOM 646 O O . ASP A 1 83 ? 3.562 9.669 -7.693 1.00 93.81 83 ASP A O 1
ATOM 650 N N . ASP A 1 84 ? 2.083 9.308 -9.346 1.00 95.44 84 ASP A N 1
ATOM 651 C CA . ASP A 1 84 ? 0.892 9.521 -8.531 1.00 95.44 84 ASP A CA 1
ATOM 652 C C . ASP A 1 84 ? 0.634 8.366 -7.563 1.00 95.44 84 ASP A C 1
ATOM 654 O O . ASP A 1 84 ? 0.266 8.625 -6.420 1.00 95.44 84 ASP A O 1
ATOM 658 N N . LYS A 1 85 ? 0.967 7.123 -7.942 1.00 92.56 85 LYS A N 1
ATOM 659 C CA . LYS A 1 85 ? 0.875 5.963 -7.036 1.00 92.56 85 LYS A CA 1
ATOM 660 C C . LYS A 1 85 ? 1.766 6.136 -5.812 1.00 92.56 85 LYS A C 1
ATOM 662 O O . LYS A 1 85 ? 1.379 5.803 -4.697 1.00 92.56 85 LYS A O 1
ATOM 667 N N . ARG A 1 86 ? 2.959 6.709 -6.004 1.00 94.94 86 ARG A N 1
ATOM 668 C CA . ARG A 1 86 ? 3.859 7.031 -4.891 1.00 94.94 86 ARG A CA 1
ATOM 669 C C . ARG A 1 86 ? 3.269 8.089 -3.965 1.00 94.94 86 ARG A C 1
ATOM 671 O O . ARG A 1 86 ? 3.416 7.969 -2.754 1.00 94.94 86 ARG A O 1
ATOM 678 N N . LYS A 1 87 ? 2.638 9.132 -4.515 1.00 97.19 87 LYS A N 1
ATOM 679 C CA . LYS A 1 87 ? 2.012 10.193 -3.707 1.00 97.19 87 LYS A CA 1
ATOM 680 C C . LYS A 1 87 ? 0.822 9.657 -2.917 1.00 97.19 87 LYS A C 1
ATOM 682 O O . LYS A 1 87 ? 0.701 9.974 -1.741 1.00 97.19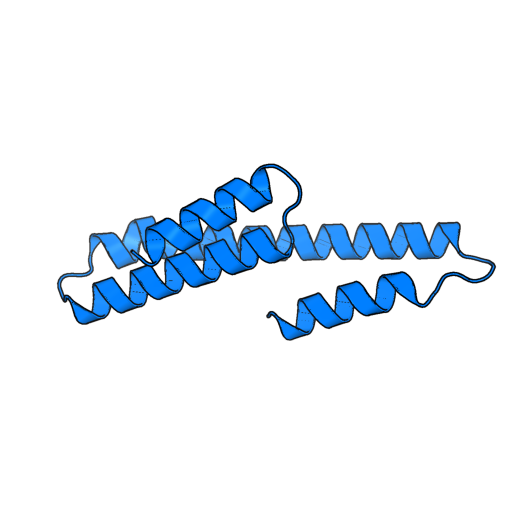 87 LYS A O 1
ATOM 687 N N . GLU A 1 88 ? -0.019 8.849 -3.553 1.00 97.75 88 GLU A N 1
ATOM 688 C CA . GLU A 1 88 ? -1.174 8.205 -2.926 1.00 97.75 88 GLU A CA 1
ATOM 689 C C . GLU A 1 88 ? -0.731 7.305 -1.769 1.00 97.75 88 GLU A C 1
ATOM 691 O O . GLU A 1 88 ? -1.096 7.563 -0.625 1.00 97.75 88 GLU A O 1
ATOM 696 N N . ALA A 1 89 ? 0.189 6.370 -2.023 1.00 96.56 89 ALA A N 1
ATOM 697 C CA . ALA A 1 89 ? 0.721 5.488 -0.988 1.00 96.56 89 ALA A CA 1
ATOM 698 C C . ALA A 1 89 ? 1.426 6.257 0.149 1.00 96.56 89 ALA A C 1
ATOM 700 O O . ALA A 1 89 ? 1.319 5.889 1.318 1.00 96.56 89 ALA A O 1
ATOM 701 N N . ALA A 1 90 ? 2.125 7.357 -0.154 1.00 96.50 90 ALA A N 1
ATOM 702 C CA . ALA A 1 90 ? 2.731 8.201 0.875 1.00 96.50 90 ALA A CA 1
ATOM 703 C C . ALA A 1 90 ? 1.679 8.915 1.743 1.00 96.50 90 ALA A C 1
ATOM 705 O O . ALA A 1 90 ? 1.852 9.008 2.960 1.00 96.50 90 ALA A O 1
ATOM 706 N N . ASN A 1 91 ? 0.589 9.392 1.138 1.00 98.12 91 ASN A N 1
ATOM 707 C CA . ASN A 1 91 ? -0.515 10.018 1.861 1.00 98.12 91 ASN A CA 1
ATOM 708 C C . ASN A 1 91 ? -1.254 9.004 2.739 1.00 98.12 91 ASN A C 1
ATOM 710 O O . ASN A 1 91 ? -1.517 9.302 3.900 1.00 98.12 91 ASN A O 1
ATOM 714 N N . ASP A 1 92 ? -1.516 7.802 2.229 1.00 98.12 92 ASP A N 1
ATOM 715 C CA . ASP A 1 92 ? -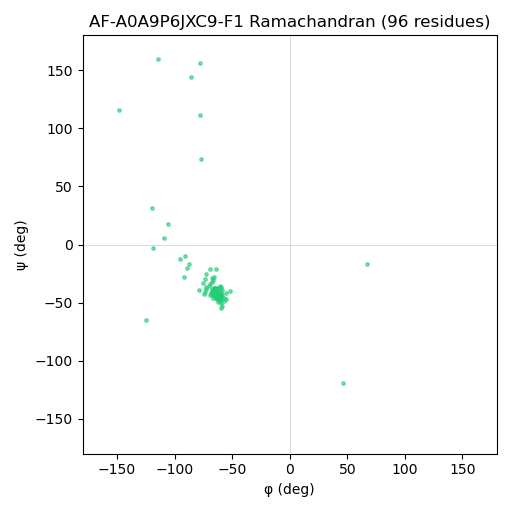2.165 6.731 2.991 1.00 98.12 92 ASP A CA 1
ATOM 716 C C . ASP A 1 92 ? -1.292 6.241 4.148 1.00 98.12 92 ASP A C 1
ATOM 718 O O . ASP A 1 92 ? -1.789 5.961 5.242 1.00 98.12 92 ASP A O 1
ATOM 722 N N . SER A 1 93 ? 0.027 6.184 3.933 1.00 97.94 93 SER A N 1
ATOM 723 C CA . SER A 1 93 ? 0.993 5.898 4.992 1.00 97.94 93 SER A CA 1
ATOM 724 C C . SER A 1 93 ? 0.930 6.954 6.092 1.00 97.94 93 SER A C 1
ATOM 726 O O . SER A 1 93 ? 0.808 6.614 7.269 1.00 97.94 93 SER A O 1
ATOM 728 N N . LEU A 1 94 ? 0.956 8.236 5.711 1.00 97.56 94 LEU A N 1
ATOM 729 C CA . LEU A 1 94 ? 0.852 9.350 6.646 1.00 97.56 94 LEU A CA 1
ATOM 730 C C . LEU A 1 94 ? -0.472 9.312 7.416 1.00 97.56 94 LEU A C 1
ATOM 732 O O . LEU A 1 94 ? -0.468 9.513 8.626 1.00 97.56 94 LEU A O 1
ATOM 736 N N . GLU A 1 95 ? -1.584 9.048 6.736 1.00 97.88 95 GLU A N 1
ATOM 737 C CA . GLU A 1 95 ? -2.905 8.985 7.357 1.00 97.88 95 GLU A CA 1
ATOM 738 C C . GLU A 1 95 ? -3.019 7.819 8.342 1.00 97.88 95 GLU A C 1
ATOM 740 O O . GLU A 1 95 ? -3.599 7.976 9.408 1.00 97.88 95 GLU A O 1
ATOM 745 N N . ALA A 1 96 ? -2.414 6.669 8.040 1.00 97.25 96 ALA A N 1
ATOM 746 C CA . ALA A 1 96 ? -2.394 5.533 8.957 1.00 97.25 96 ALA A CA 1
ATOM 747 C C . ALA A 1 96 ? -1.537 5.767 10.216 1.00 97.25 96 ALA A C 1
ATOM 749 O O . ALA A 1 96 ? -1.735 5.070 11.207 1.00 97.25 96 ALA A O 1
ATOM 750 N N . TYR A 1 97 ? -0.587 6.708 10.187 1.00 96.00 97 TYR A N 1
ATOM 751 C CA . TYR A 1 97 ? 0.233 7.066 11.351 1.00 96.00 97 TYR A CA 1
ATOM 752 C C . TYR A 1 97 ? -0.344 8.201 12.211 1.00 96.00 97 TYR A C 1
ATOM 754 O O . TYR A 1 97 ? 0.210 8.459 13.283 1.00 96.00 97 TYR A O 1
ATOM 762 N N . LYS A 1 98 ? -1.391 8.895 11.753 1.00 91.88 98 LYS A N 1
ATOM 763 C CA . LYS A 1 98 ? -2.084 9.929 12.537 1.00 91.88 98 LYS A CA 1
ATOM 764 C C . LYS A 1 98 ? -3.058 9.311 13.535 1.00 91.88 98 LYS A C 1
ATOM 766 O O . LYS A 1 98 ? -3.177 9.904 14.629 1.00 91.88 98 LYS A O 1
#

Nearest PDB structures (foldseek):
  8qtt-assembly4_H  TM=9.327E-01  e=8.657E-06  Arabidopsis thaliana
  1o9d-assembly1_A-2  TM=9.225E-01  e=1.974E-05  Nicotiana tabacum
  5nwk-assembly1_G  TM=9.200E-01  e=1.974E-05  Nicotiana tabacum
  5nwk-assembly2_B  TM=9.275E-01  e=2.460E-05  Nicotiana tabacum
  4f7r-assembly2_C  TM=9.301E-01  e=6.988E-05  Giardia duodenalis

Solvent-accessible surface area (backbone atoms only — not comparable to full-atom values): 5351 Å² total; per-residue (Å²): 109,73,70,57,52,57,51,54,62,56,56,74,70,71,64,80,68,93,63,34,69,64,53,48,50,52,50,50,54,52,50,52,53,52,52,51,52,53,48,50,55,38,51,55,51,45,47,48,40,61,74,45,52,58,74,69,44,85,48,71,66,55,40,53,53,51,30,47,49,48,14,51,41,25,42,54,50,23,73,78,41,61,75,66,60,17,52,51,23,41,50,52,13,52,59,37,66,108